Protein AF-K1DTW2-F1 (afdb_monomer_lite)

InterPro domains:
  IPR002514 Transposase IS3/IS911family [PF01527] (8-73)
  IPR009057 Homedomain-like superfamily [SSF46689] (20-85)
  IPR036388 Winged helix-like DNA-binding domain superfamily [G3DSA:1.10.10.10] (1-53)

pLDDT: mean 94.62, std 4.32, range [66.56, 98.69]

Radius of gyration: 26.35 Å; chains: 1; bounding box: 62×19×69 Å

Organism: NCBI:txid1210046

Sequence (91 aa):
MRLVRDRLAAEPGLPVSRACRLVGEQLGINGDTLRNWVQRDRIDTGDLAGATSADAARLAELEKENRELRRANTILRQASAYFAQAELDRR

Foldseek 3Di:
DVQLVVVCVVDPPPDSLNSLCVVCVVVVHHSVVSSVVVVLVCCQVVVDPDQHPVNVVVVVVVVVVVVVVVVVVVVVVVVVVVVVVVVVVVD

Secondary structure (DSSP, 8-state):
-HHHHHHHHHSTT--HHHHHHHHHHHHT--HHHHHHHHHHHHHHTTSS-S--HHHHHHHHHHHHHHHHHHHHHHHHHHHHHHHHHHHHTT-

Structure (mmCIF, N/CA/C/O backbone):
data_AF-K1DTW2-F1
#
_entry.id   AF-K1DTW2-F1
#
loop_
_atom_site.group_PDB
_atom_site.id
_atom_site.type_symbol
_atom_site.label_atom_id
_atom_site.label_alt_id
_atom_site.label_comp_id
_atom_site.label_asym_id
_atom_site.label_entity_id
_atom_site.label_seq_id
_atom_site.pdbx_PDB_ins_code
_atom_site.Cartn_x
_atom_site.Cartn_y
_atom_site.Cartn_z
_atom_site.occupancy
_atom_site.B_iso_or_equiv
_atom_site.auth_seq_id
_atom_site.auth_comp_id
_atom_site.auth_asym_id
_atom_site.auth_atom_id
_atom_site.pdbx_PDB_model_num
ATOM 1 N N . MET A 1 1 ? -17.370 3.344 7.574 1.00 86.62 1 MET A N 1
ATOM 2 C CA . MET A 1 1 ? -16.576 3.528 8.820 1.00 86.62 1 MET A CA 1
ATOM 3 C C . MET A 1 1 ? -17.240 4.473 9.813 1.00 86.62 1 MET A C 1
ATOM 5 O O . MET A 1 1 ? -17.153 4.225 11.009 1.00 86.62 1 MET A O 1
ATOM 9 N N . ARG A 1 2 ? -17.973 5.494 9.334 1.00 90.38 2 ARG A N 1
ATOM 10 C CA . ARG A 1 2 ? -18.753 6.436 10.156 1.00 90.38 2 ARG A CA 1
ATOM 11 C C . ARG A 1 2 ? -19.583 5.765 11.264 1.00 90.38 2 ARG A C 1
ATOM 13 O O . ARG A 1 2 ? -19.353 6.072 12.414 1.00 90.38 2 ARG A O 1
ATOM 20 N N . LEU A 1 3 ? -20.400 4.755 10.953 1.00 92.38 3 LEU A N 1
ATOM 21 C CA . LEU A 1 3 ? -21.248 4.075 11.953 1.00 92.38 3 LEU A CA 1
ATOM 22 C C . LEU A 1 3 ? -20.479 3.457 13.136 1.00 92.38 3 LEU A C 1
ATOM 24 O O . LEU A 1 3 ? -20.954 3.492 14.267 1.00 92.38 3 LEU A O 1
ATOM 28 N N . VAL A 1 4 ? -19.282 2.907 12.899 1.00 91.94 4 VAL A N 1
ATOM 29 C CA . VAL A 1 4 ? -18.440 2.380 13.987 1.00 91.94 4 VAL A CA 1
ATOM 30 C C . VAL A 1 4 ? -17.872 3.527 14.823 1.00 91.94 4 VAL A C 1
ATOM 32 O O . VAL A 1 4 ? -17.864 3.430 16.047 1.00 91.94 4 VAL A O 1
ATOM 35 N N . ARG A 1 5 ? -17.440 4.624 14.185 1.00 90.62 5 ARG A N 1
ATOM 36 C CA . ARG A 1 5 ? -16.970 5.833 14.883 1.00 90.62 5 ARG A CA 1
ATOM 37 C C . ARG A 1 5 ? -18.075 6.479 15.713 1.00 90.62 5 ARG A C 1
ATOM 39 O O . ARG A 1 5 ? -17.855 6.744 16.887 1.00 90.62 5 ARG A O 1
ATOM 46 N N . ASP A 1 6 ? -19.255 6.657 15.131 1.00 92.56 6 ASP A N 1
ATOM 47 C CA . ASP A 1 6 ? -20.425 7.237 15.795 1.00 92.56 6 ASP A CA 1
ATOM 48 C C . ASP A 1 6 ? -20.784 6.425 17.045 1.00 92.56 6 ASP A C 1
ATOM 50 O O . ASP A 1 6 ? -21.040 6.983 18.108 1.00 92.56 6 ASP A O 1
ATOM 54 N N . ARG A 1 7 ? -20.720 5.091 16.953 1.00 93.56 7 ARG A N 1
ATOM 55 C CA . ARG A 1 7 ? -20.978 4.208 18.093 1.00 93.56 7 ARG A CA 1
ATOM 56 C C . ARG A 1 7 ? -19.905 4.298 19.179 1.00 93.56 7 ARG A C 1
ATOM 58 O O . ARG A 1 7 ? -20.249 4.295 20.355 1.00 93.56 7 ARG A O 1
ATOM 65 N N . LEU A 1 8 ? -18.629 4.397 18.809 1.00 91.44 8 LEU A N 1
ATOM 66 C CA . LEU A 1 8 ? -17.539 4.618 19.771 1.00 91.44 8 LEU A CA 1
ATOM 67 C C . LEU A 1 8 ? -17.638 5.989 20.455 1.00 91.44 8 LEU A C 1
ATOM 69 O O . LEU A 1 8 ? -17.278 6.109 21.622 1.00 91.44 8 LEU A O 1
ATOM 73 N N . ALA A 1 9 ? -18.142 7.005 19.751 1.00 91.12 9 ALA A N 1
ATOM 74 C CA . ALA A 1 9 ? -18.396 8.327 20.317 1.00 91.12 9 ALA A CA 1
ATOM 75 C C . ALA A 1 9 ? -19.609 8.331 21.266 1.00 91.12 9 ALA A C 1
ATOM 77 O O . ALA A 1 9 ? -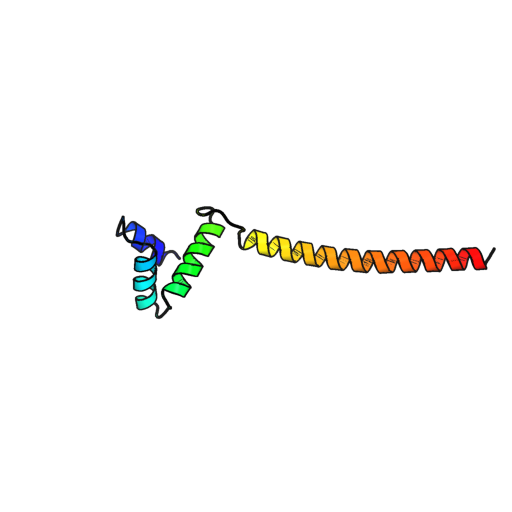19.575 9.000 22.295 1.00 91.12 9 ALA A O 1
ATOM 78 N N . ALA A 1 10 ? -20.660 7.570 20.941 1.00 93.56 10 ALA A N 1
ATOM 79 C CA . ALA A 1 10 ? -21.859 7.442 21.770 1.00 93.56 10 ALA A CA 1
ATOM 80 C C . ALA A 1 10 ? -21.633 6.613 23.049 1.00 93.56 10 ALA A C 1
ATOM 82 O O . ALA A 1 10 ? -22.266 6.879 24.068 1.00 93.56 10 ALA A O 1
ATOM 83 N N . GLU A 1 11 ? -20.733 5.625 23.011 1.00 92.50 11 GLU A N 1
ATOM 84 C CA . GLU A 1 11 ? -20.380 4.774 24.157 1.00 92.50 11 GLU A CA 1
ATOM 85 C C . GLU A 1 11 ? -18.860 4.810 24.425 1.00 92.50 11 GLU A C 1
ATOM 87 O O . GLU A 1 11 ? -18.131 3.890 24.027 1.00 92.50 11 GLU A O 1
ATOM 92 N N . PRO A 1 12 ? -18.354 5.852 25.116 1.00 88.50 12 PRO A N 1
ATOM 93 C CA . PRO A 1 12 ? -16.944 5.940 25.483 1.00 88.50 12 PRO A CA 1
ATOM 94 C C . PRO A 1 12 ? -16.494 4.727 26.310 1.00 88.50 12 PRO A C 1
ATOM 96 O O . PRO A 1 12 ? -17.158 4.321 27.261 1.00 88.50 12 PRO A O 1
ATOM 99 N N . GLY A 1 13 ? -15.352 4.136 25.948 1.00 89.50 13 GLY A N 1
ATOM 100 C CA . GLY A 1 13 ? -14.819 2.926 26.592 1.00 89.50 13 GLY A CA 1
ATOM 101 C C . GLY A 1 13 ? -15.310 1.605 25.987 1.00 89.50 13 GLY A C 1
ATOM 102 O O . GLY A 1 13 ? -14.803 0.544 26.353 1.00 89.50 13 GLY A O 1
ATOM 103 N N . LEU A 1 14 ? -16.236 1.640 25.019 1.00 92.56 14 LEU A N 1
ATOM 104 C CA . LEU A 1 14 ? -16.610 0.453 24.255 1.00 92.56 14 LEU A CA 1
ATOM 105 C C . LEU A 1 14 ? -15.407 -0.046 23.426 1.00 92.56 14 LEU A C 1
ATOM 107 O O . LEU A 1 14 ? -14.855 0.710 22.623 1.00 92.56 14 LEU A O 1
ATOM 111 N N . PRO A 1 15 ? -15.008 -1.328 23.537 1.00 93.69 15 PRO A N 1
ATOM 112 C CA . PRO A 1 15 ? -13.947 -1.870 22.698 1.00 93.69 15 PRO A CA 1
ATOM 113 C C . PRO A 1 15 ? -14.322 -1.815 21.213 1.00 93.69 15 PRO A C 1
ATOM 115 O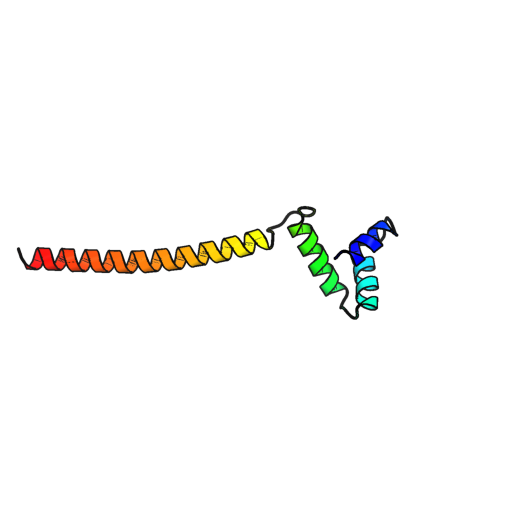 O . PRO A 1 15 ? -15.423 -2.218 20.827 1.00 93.69 15 PRO A O 1
ATOM 118 N N . VAL A 1 16 ? -13.376 -1.414 20.356 1.00 92.00 16 VAL A N 1
ATOM 119 C CA . VAL A 1 16 ? -13.563 -1.349 18.890 1.00 92.00 16 VAL A CA 1
ATOM 120 C C . VAL A 1 16 ? -14.062 -2.679 18.323 1.00 92.00 16 VAL A C 1
ATOM 122 O O . VAL A 1 16 ? -14.931 -2.697 17.455 1.00 92.00 16 VAL A O 1
ATOM 125 N N . SER A 1 17 ? -13.578 -3.806 18.850 1.00 93.75 17 SER A N 1
ATOM 126 C CA . SER A 1 17 ? -14.027 -5.146 18.457 1.00 93.75 17 SER A CA 1
ATOM 127 C C . SER A 1 17 ? -15.521 -5.371 18.703 1.00 93.75 17 SER A C 1
ATOM 129 O O . SER A 1 17 ? -16.197 -5.948 17.852 1.00 93.75 17 SER A O 1
ATOM 131 N N . ARG A 1 18 ? -16.052 -4.876 19.827 1.00 95.56 18 ARG A N 1
ATOM 132 C CA . ARG A 1 18 ? -17.472 -4.971 20.176 1.00 95.56 18 ARG A CA 1
ATOM 133 C C . ARG A 1 18 ? -18.316 -4.005 19.352 1.00 95.56 18 ARG A C 1
ATOM 135 O O . ARG A 1 18 ? -19.380 -4.403 18.889 1.00 95.56 18 ARG A O 1
ATOM 142 N N . ALA A 1 19 ? -17.831 -2.786 19.114 1.00 95.38 19 ALA A N 1
ATOM 143 C CA . ALA A 1 19 ? -18.481 -1.846 18.202 1.00 95.38 19 ALA A CA 1
ATOM 144 C C . ALA A 1 19 ? -18.606 -2.438 16.785 1.00 95.38 19 ALA A C 1
ATOM 146 O O . ALA A 1 19 ? -19.691 -2.426 16.211 1.00 95.38 19 ALA A O 1
ATOM 147 N N . CYS A 1 20 ? -17.531 -3.042 16.263 1.00 96.50 20 CYS A N 1
ATOM 148 C CA . CYS A 1 20 ? -17.532 -3.700 14.954 1.00 96.50 20 CYS A CA 1
ATOM 149 C C . CYS A 1 20 ? -18.479 -4.902 14.902 1.00 96.50 20 CYS A C 1
ATOM 151 O O . CYS A 1 20 ? -19.155 -5.088 13.900 1.00 96.50 20 CYS A O 1
ATOM 153 N N . ARG A 1 21 ? -18.566 -5.708 15.969 1.00 96.38 21 ARG A N 1
ATOM 154 C CA . ARG A 1 21 ? -19.508 -6.835 16.016 1.00 96.38 21 ARG A CA 1
ATOM 155 C C . ARG A 1 21 ? -20.958 -6.361 15.937 1.00 96.38 21 ARG A C 1
ATOM 157 O O . ARG A 1 21 ? -21.701 -6.848 15.101 1.00 96.38 21 ARG A O 1
ATOM 164 N N . LEU A 1 22 ? -21.328 -5.381 16.758 1.00 95.19 22 LEU A N 1
ATOM 165 C CA . LEU A 1 22 ? -22.701 -4.871 16.820 1.00 95.19 22 LEU A CA 1
ATOM 166 C C . LEU A 1 22 ? -23.116 -4.166 15.523 1.00 95.19 22 LEU A C 1
ATOM 168 O O . LEU A 1 22 ? -24.212 -4.389 15.021 1.00 95.19 22 LEU A O 1
ATOM 172 N N . VAL A 1 23 ? -22.232 -3.344 14.949 1.00 95.56 23 VAL A N 1
ATOM 173 C CA . VAL A 1 23 ? -22.492 -2.709 13.646 1.00 95.56 23 VAL A CA 1
ATOM 174 C C . VAL A 1 23 ? -22.500 -3.754 12.527 1.00 95.56 23 VAL A C 1
ATOM 176 O O . VAL A 1 23 ? -23.315 -3.668 11.616 1.00 95.56 23 VAL A O 1
ATOM 179 N N . GLY A 1 24 ? -21.633 -4.765 12.602 1.00 96.12 24 GLY A N 1
ATOM 180 C CA . GLY A 1 24 ? -21.627 -5.895 11.677 1.00 96.12 24 GLY A CA 1
ATOM 181 C C . GLY A 1 24 ? -22.952 -6.658 11.687 1.00 96.12 24 GLY A C 1
ATOM 182 O O . GLY A 1 24 ? -23.537 -6.859 10.629 1.00 96.12 24 GLY A O 1
ATOM 183 N N . GLU A 1 25 ? -23.479 -6.989 12.869 1.00 96.31 25 GLU A N 1
ATOM 184 C CA . GLU A 1 25 ? -24.791 -7.633 13.046 1.00 96.31 25 GLU A CA 1
ATOM 185 C C . GLU A 1 25 ? -25.926 -6.800 12.423 1.00 96.31 25 GLU A C 1
ATOM 187 O O . GLU A 1 25 ? -26.769 -7.349 11.718 1.00 96.31 25 GLU A O 1
ATOM 192 N N . GLN A 1 26 ? -25.912 -5.474 12.602 1.00 94.88 26 GLN A N 1
ATOM 193 C CA . GLN A 1 26 ? -26.908 -4.569 12.005 1.00 94.88 26 GLN A CA 1
ATOM 194 C C . GLN A 1 26 ? -26.838 -4.508 10.473 1.00 94.88 26 GLN A C 1
ATOM 196 O O . GLN A 1 26 ? -27.858 -4.305 9.820 1.00 94.88 26 GLN A O 1
ATOM 201 N N . LEU A 1 27 ? -25.641 -4.651 9.901 1.00 94.50 27 LEU A N 1
ATOM 202 C CA . LEU A 1 27 ? -25.403 -4.538 8.460 1.00 94.50 27 LEU A CA 1
ATOM 203 C C . LEU A 1 27 ? -25.335 -5.897 7.746 1.00 94.50 27 LEU A C 1
ATOM 205 O O . LEU A 1 27 ? -25.160 -5.930 6.531 1.00 94.50 27 LEU A O 1
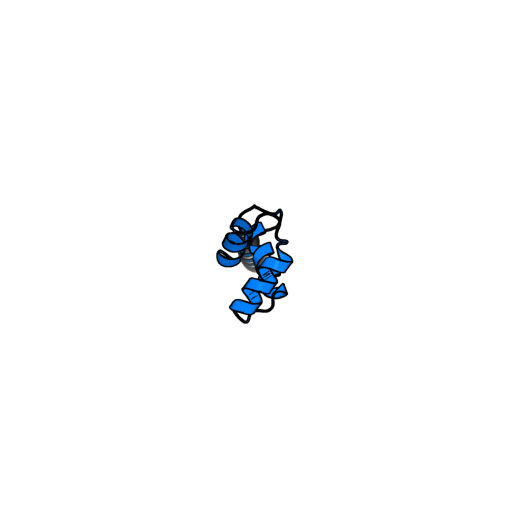ATOM 209 N N . GLY A 1 28 ? -25.425 -7.012 8.478 1.00 95.88 28 GLY A N 1
ATOM 210 C CA . GLY A 1 28 ? -25.196 -8.354 7.934 1.00 95.88 28 GLY A CA 1
ATOM 211 C C . GLY A 1 28 ? -23.744 -8.608 7.504 1.00 95.88 28 GLY A C 1
ATOM 212 O O . GLY A 1 28 ? -23.491 -9.448 6.644 1.00 95.88 28 GLY A O 1
ATOM 213 N N . ILE A 1 29 ? -22.781 -7.878 8.071 1.00 95.88 29 ILE A N 1
ATOM 214 C CA . ILE A 1 29 ? -21.351 -7.979 7.756 1.00 95.88 29 ILE A CA 1
ATOM 215 C C . ILE A 1 29 ? -20.639 -8.691 8.905 1.00 95.88 29 ILE A C 1
ATOM 217 O O . ILE A 1 29 ? -20.871 -8.402 10.078 1.00 95.88 29 ILE A O 1
ATOM 221 N N . ASN A 1 30 ? -19.711 -9.592 8.582 1.00 96.00 30 ASN A N 1
ATOM 222 C CA . ASN A 1 30 ? -18.866 -10.212 9.596 1.00 96.00 30 ASN A CA 1
ATOM 223 C C . ASN A 1 30 ? -18.072 -9.136 10.375 1.00 96.00 30 ASN A C 1
ATOM 225 O O . ASN A 1 30 ? -17.390 -8.288 9.792 1.00 96.00 30 ASN A O 1
ATOM 229 N N . GLY A 1 31 ? -18.146 -9.179 11.709 1.00 94.88 31 GLY A N 1
ATOM 230 C CA . GLY A 1 31 ? -17.510 -8.186 12.578 1.00 94.88 31 GLY A CA 1
ATOM 231 C C . GLY A 1 31 ? -15.983 -8.111 12.446 1.00 94.88 31 GLY A C 1
ATOM 232 O O . GLY A 1 31 ? -15.412 -7.039 12.651 1.00 94.88 31 GLY A O 1
ATOM 233 N N . ASP A 1 32 ? -15.316 -9.205 12.070 1.00 95.25 32 ASP A N 1
ATOM 234 C CA . ASP A 1 32 ? -13.873 -9.235 11.815 1.00 95.25 32 ASP A CA 1
ATOM 235 C C . ASP A 1 32 ? -13.520 -8.533 10.501 1.00 95.25 32 ASP A C 1
ATOM 237 O O . ASP A 1 32 ? -12.572 -7.748 10.459 1.00 95.25 32 ASP A O 1
ATOM 241 N N . THR A 1 33 ? -14.327 -8.726 9.453 1.00 95.88 33 THR A N 1
ATOM 242 C CA . THR A 1 33 ? -14.194 -7.980 8.192 1.00 95.88 33 THR A CA 1
ATOM 243 C C . THR A 1 33 ? -14.319 -6.481 8.438 1.00 95.88 33 THR A C 1
ATOM 245 O O . THR A 1 33 ? -13.466 -5.706 8.003 1.00 95.88 33 THR A O 1
ATOM 248 N N . LEU A 1 34 ? -15.336 -6.070 9.202 1.00 95.94 34 LEU A N 1
ATOM 249 C CA . LEU A 1 34 ? -15.533 -4.663 9.536 1.00 95.94 34 LEU A CA 1
ATOM 250 C C . LEU A 1 34 ? -14.368 -4.111 10.367 1.00 95.94 34 LEU A C 1
ATOM 252 O O . LEU A 1 34 ? -13.927 -2.987 10.132 1.00 95.94 34 LEU A O 1
ATOM 256 N N . ARG A 1 35 ? -13.816 -4.903 11.293 1.00 95.12 35 ARG A N 1
ATOM 257 C CA . ARG A 1 35 ? -12.640 -4.510 12.080 1.00 95.12 35 ARG A CA 1
ATOM 258 C C . ARG A 1 35 ? -11.407 -4.286 11.210 1.00 95.12 35 ARG A C 1
ATOM 260 O O . ARG A 1 35 ? -10.720 -3.287 11.407 1.00 95.12 35 ARG A O 1
ATOM 267 N N . ASN A 1 36 ? -11.155 -5.165 10.241 1.00 96.25 36 ASN A N 1
ATOM 268 C CA . ASN A 1 36 ? -10.038 -5.015 9.307 1.00 96.25 36 ASN A CA 1
ATOM 269 C C . ASN A 1 36 ? -10.167 -3.724 8.497 1.00 96.25 36 ASN A C 1
ATOM 271 O O . ASN A 1 36 ? -9.194 -2.988 8.339 1.00 96.25 36 ASN A O 1
ATOM 275 N N . TRP A 1 37 ? -11.380 -3.405 8.041 1.00 95.81 37 TRP A N 1
ATOM 276 C CA . TRP A 1 37 ? -11.633 -2.129 7.384 1.00 95.81 37 TRP A CA 1
ATOM 277 C C . TRP A 1 37 ? -11.385 -0.956 8.332 1.00 95.81 37 TRP A C 1
ATOM 279 O O . TRP A 1 37 ? -10.777 0.020 7.912 1.00 95.81 37 TRP A O 1
ATOM 289 N N . VAL A 1 38 ? -11.813 -1.033 9.603 1.00 95.12 38 VAL A N 1
ATOM 290 C CA . VAL A 1 38 ? -11.629 0.066 10.580 1.00 95.12 38 VAL A CA 1
ATOM 291 C C . VAL A 1 38 ? -10.155 0.306 10.827 1.00 95.12 38 VAL A C 1
ATOM 293 O O . VAL A 1 38 ? -9.721 1.450 10.889 1.00 95.12 38 VAL A O 1
ATOM 296 N N . GLN A 1 39 ? -9.371 -0.760 10.930 1.00 95.00 39 GLN A N 1
ATOM 297 C CA . GLN A 1 39 ? -7.931 -0.641 11.068 1.00 95.00 39 GLN A CA 1
ATOM 298 C C . GLN A 1 39 ? -7.291 -0.005 9.829 1.00 95.00 39 GLN A C 1
ATOM 300 O O . GLN A 1 39 ? -6.457 0.881 9.988 1.00 95.00 39 GLN A O 1
ATOM 305 N N . ARG A 1 40 ? -7.697 -0.406 8.616 1.00 95.81 40 ARG A N 1
ATOM 306 C CA . ARG A 1 40 ? -7.193 0.199 7.374 1.00 95.81 40 ARG A CA 1
ATOM 307 C C . ARG A 1 40 ? -7.544 1.682 7.277 1.00 95.81 40 ARG A C 1
ATOM 309 O O . ARG A 1 40 ? -6.664 2.482 7.011 1.00 95.81 40 ARG A O 1
ATOM 316 N N . ASP A 1 41 ? -8.793 2.038 7.552 1.00 95.25 41 ASP A N 1
ATOM 317 C CA . ASP A 1 41 ? -9.268 3.425 7.546 1.00 95.25 41 ASP A CA 1
ATOM 318 C C . ASP A 1 41 ? -8.490 4.287 8.546 1.00 95.25 41 ASP A C 1
ATOM 320 O O . ASP A 1 41 ? -8.073 5.379 8.193 1.00 95.25 41 ASP A O 1
ATOM 324 N N . ARG A 1 42 ? -8.188 3.763 9.743 1.00 93.94 42 ARG A N 1
ATOM 325 C CA . ARG A 1 42 ? -7.327 4.448 10.722 1.00 93.94 42 ARG A CA 1
ATOM 326 C C . ARG A 1 42 ? -5.888 4.637 10.245 1.00 93.94 42 ARG A C 1
ATOM 328 O O . ARG A 1 42 ? -5.254 5.608 10.633 1.00 93.94 42 ARG A O 1
ATOM 335 N N . ILE A 1 43 ? -5.351 3.710 9.454 1.00 96.56 43 ILE A N 1
ATOM 336 C CA . ILE A 1 43 ? -4.034 3.886 8.828 1.00 96.56 43 ILE A CA 1
ATOM 337 C C . ILE A 1 43 ? -4.120 4.982 7.764 1.00 96.56 43 ILE A C 1
ATOM 339 O O . ILE A 1 43 ? -3.301 5.894 7.751 1.00 96.56 43 ILE A O 1
ATOM 343 N N . ASP A 1 44 ? -5.145 4.929 6.917 1.00 96.06 44 ASP A N 1
ATOM 344 C CA . ASP A 1 44 ? -5.331 5.869 5.811 1.00 96.06 44 ASP A CA 1
ATOM 345 C C . ASP A 1 44 ? -5.624 7.304 6.293 1.00 96.06 44 ASP A C 1
ATOM 347 O O . ASP A 1 44 ? -5.258 8.260 5.613 1.00 96.06 44 ASP A O 1
ATOM 351 N N . THR A 1 45 ? -6.232 7.474 7.474 1.00 94.25 45 THR A N 1
ATOM 352 C CA . THR A 1 45 ? -6.446 8.783 8.122 1.00 94.25 45 THR A CA 1
ATOM 353 C C . THR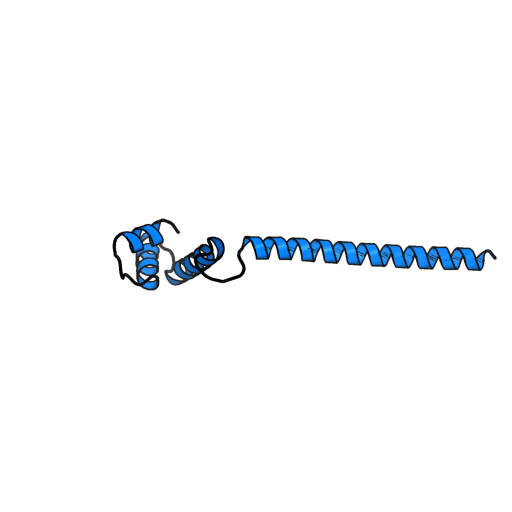 A 1 45 ? -5.253 9.261 8.951 1.00 94.25 45 THR A C 1
ATOM 355 O O . THR A 1 45 ? -5.250 10.408 9.392 1.00 94.25 45 THR A O 1
ATOM 358 N N . GLY A 1 46 ? -4.243 8.413 9.171 1.00 93.81 46 GLY A N 1
ATOM 359 C CA . GLY A 1 46 ? -3.082 8.718 10.012 1.00 93.81 46 GLY A CA 1
ATOM 360 C C . GLY A 1 46 ? -3.305 8.526 11.520 1.00 93.81 46 GLY A C 1
ATOM 361 O O . GLY A 1 46 ? -2.403 8.805 12.307 1.00 93.81 46 GLY A O 1
ATOM 362 N N . ASP A 1 47 ? -4.461 8.002 11.938 1.00 93.12 47 ASP A N 1
ATOM 363 C CA . ASP A 1 47 ? -4.766 7.673 13.342 1.00 93.12 47 ASP A CA 1
ATOM 364 C C . ASP A 1 47 ? -3.993 6.442 13.857 1.00 93.12 47 ASP A C 1
ATOM 366 O O . ASP A 1 47 ? -3.983 6.144 15.059 1.00 93.12 47 ASP A O 1
ATOM 370 N N . LEU A 1 48 ? -3.414 5.657 12.948 1.00 93.88 48 LEU A N 1
ATOM 371 C CA . LEU A 1 48 ? -2.570 4.506 13.235 1.00 93.88 48 LEU A CA 1
ATOM 372 C C . LEU A 1 48 ? -1.379 4.503 12.274 1.00 93.88 48 LEU A C 1
ATOM 374 O O . LEU A 1 48 ? -1.532 4.769 11.087 1.00 93.88 48 LEU A O 1
ATOM 378 N N . ALA A 1 49 ? -0.194 4.150 12.768 1.00 95.00 49 ALA A N 1
ATOM 379 C CA . ALA A 1 49 ? 0.977 4.003 11.913 1.00 95.00 49 ALA A CA 1
ATOM 380 C C . ALA A 1 49 ? 0.799 2.848 10.910 1.00 95.00 49 ALA A C 1
ATOM 382 O O . ALA A 1 49 ? 0.337 1.761 11.268 1.00 95.00 49 ALA A O 1
ATOM 383 N N . GLY A 1 50 ? 1.214 3.070 9.664 1.00 94.50 50 GLY A N 1
ATOM 384 C CA . GLY A 1 50 ? 1.197 2.071 8.600 1.00 94.50 50 GLY A CA 1
ATOM 385 C C . GLY A 1 50 ? 1.311 2.712 7.219 1.00 94.50 50 GLY A C 1
ATOM 386 O O . GLY A 1 50 ? 1.153 3.921 7.082 1.00 94.50 50 GLY A O 1
ATOM 387 N N . ALA A 1 51 ? 1.585 1.898 6.197 1.00 94.94 51 ALA A N 1
ATOM 388 C CA . ALA A 1 51 ? 1.523 2.352 4.810 1.00 94.94 51 ALA A CA 1
ATOM 389 C C . ALA A 1 51 ? 0.059 2.537 4.398 1.00 94.94 51 ALA A C 1
ATOM 391 O O . ALA A 1 51 ? -0.748 1.601 4.516 1.00 94.94 51 ALA A O 1
ATOM 392 N N . THR A 1 52 ? -0.267 3.732 3.915 1.00 97.19 52 THR A N 1
ATOM 393 C CA . THR A 1 52 ? -1.625 4.044 3.478 1.00 97.19 52 THR A CA 1
ATOM 394 C C . THR A 1 52 ? -1.950 3.322 2.173 1.00 97.19 52 THR A C 1
ATOM 396 O O . THR A 1 52 ? -1.071 2.918 1.404 1.00 97.19 52 THR A O 1
ATOM 399 N N . SER A 1 53 ? -3.237 3.174 1.886 1.00 94.94 53 SER A N 1
ATOM 400 C CA . SER A 1 53 ? -3.717 2.676 0.596 1.00 94.94 53 SER A CA 1
ATOM 401 C C . SER A 1 53 ? -3.208 3.539 -0.570 1.00 94.94 53 SER A C 1
ATOM 403 O O . SER A 1 53 ? -2.920 3.012 -1.645 1.00 94.94 53 SER A O 1
ATOM 405 N N . ALA A 1 54 ? -3.044 4.849 -0.353 1.00 95.69 54 ALA A N 1
ATOM 406 C CA . ALA A 1 54 ? -2.494 5.772 -1.344 1.00 95.69 54 ALA A CA 1
ATOM 407 C C . ALA A 1 54 ? -0.996 5.529 -1.594 1.00 95.69 54 ALA A C 1
ATOM 409 O O . ALA A 1 54 ? -0.569 5.506 -2.749 1.00 95.69 54 ALA A O 1
ATOM 410 N N . ASP A 1 55 ? -0.216 5.277 -0.538 1.00 96.31 55 ASP A N 1
ATOM 411 C CA . ASP A 1 55 ? 1.205 4.928 -0.661 1.00 96.31 55 ASP A CA 1
ATOM 412 C C . ASP A 1 55 ? 1.383 3.625 -1.441 1.00 96.31 55 ASP A C 1
ATOM 414 O O . ASP A 1 55 ? 2.210 3.550 -2.349 1.00 96.31 55 ASP A O 1
ATOM 418 N N . ALA A 1 56 ? 0.566 2.613 -1.132 1.00 95.62 56 ALA A N 1
ATOM 419 C CA . ALA A 1 56 ? 0.588 1.335 -1.835 1.00 95.62 56 ALA A CA 1
ATOM 420 C C . ALA A 1 56 ? 0.252 1.494 -3.329 1.00 95.62 56 ALA A C 1
ATOM 422 O O . ALA A 1 56 ? 0.925 0.909 -4.179 1.00 95.62 56 ALA A O 1
ATOM 423 N N . ALA A 1 57 ? -0.748 2.318 -3.662 1.00 97.19 57 ALA A N 1
ATOM 424 C CA . ALA A 1 57 ? -1.107 2.605 -5.050 1.00 97.19 57 ALA A CA 1
ATOM 425 C C . ALA A 1 57 ? 0.020 3.339 -5.793 1.00 97.19 57 ALA A C 1
ATOM 427 O O . ALA A 1 57 ? 0.370 2.971 -6.915 1.00 97.19 57 ALA A O 1
ATOM 428 N N . ARG A 1 58 ? 0.634 4.342 -5.154 1.00 97.56 58 ARG A N 1
ATOM 429 C CA . ARG A 1 58 ? 1.763 5.079 -5.730 1.00 97.56 58 ARG A CA 1
ATOM 430 C C . ARG A 1 58 ? 2.973 4.177 -5.952 1.00 97.56 58 ARG A C 1
ATOM 432 O O . ARG A 1 58 ? 3.620 4.281 -6.990 1.00 97.56 58 ARG A O 1
ATOM 439 N N . LEU A 1 59 ? 3.270 3.293 -5.002 1.00 97.94 59 LEU A N 1
ATOM 440 C CA . LEU A 1 59 ? 4.359 2.330 -5.128 1.00 97.94 59 LEU A CA 1
ATOM 441 C C . LEU A 1 59 ? 4.135 1.399 -6.324 1.00 97.94 59 LEU A C 1
ATOM 443 O O . LEU A 1 59 ? 5.045 1.222 -7.127 1.00 97.94 59 LEU A O 1
ATOM 447 N N . ALA A 1 60 ? 2.921 0.870 -6.488 1.00 97.88 60 ALA A N 1
ATOM 448 C CA . ALA A 1 60 ? 2.588 -0.005 -7.608 1.00 97.88 60 ALA A CA 1
ATOM 449 C C . ALA A 1 60 ? 2.758 0.686 -8.975 1.00 97.88 60 ALA A C 1
ATOM 451 O O . ALA A 1 60 ? 3.265 0.068 -9.916 1.00 97.88 60 ALA A O 1
ATOM 452 N N . GLU A 1 61 ? 2.381 1.966 -9.085 1.00 98.25 61 GLU A N 1
ATOM 453 C CA . GLU A 1 61 ? 2.579 2.738 -10.318 1.00 98.25 61 GLU A CA 1
ATOM 454 C C . GLU A 1 61 ? 4.067 2.979 -10.593 1.00 98.25 61 GLU A C 1
ATOM 456 O O . GLU A 1 61 ? 4.541 2.730 -11.699 1.00 98.25 61 GLU A O 1
ATOM 461 N N . LEU A 1 62 ? 4.837 3.361 -9.570 1.00 98.56 62 LEU A N 1
ATOM 462 C CA . LEU A 1 62 ? 6.284 3.545 -9.705 1.00 98.56 62 LEU A CA 1
ATOM 463 C C . LEU A 1 62 ? 6.996 2.247 -10.095 1.00 98.56 62 LEU A C 1
ATOM 465 O O . LEU A 1 62 ? 7.904 2.256 -10.924 1.00 98.56 62 LEU A O 1
ATOM 469 N N . GLU A 1 63 ? 6.591 1.110 -9.533 1.00 98.50 63 GLU A N 1
ATOM 470 C CA . GLU A 1 63 ? 7.134 -0.193 -9.913 1.00 98.50 63 GLU A CA 1
ATOM 471 C C . GLU A 1 63 ? 6.808 -0.544 -11.367 1.00 98.50 63 GLU A C 1
ATOM 473 O O . GLU A 1 63 ? 7.641 -1.130 -12.064 1.00 98.50 63 GLU A O 1
ATOM 478 N N . LYS A 1 64 ? 5.610 -0.192 -11.841 1.00 98.56 64 LYS A N 1
ATOM 479 C CA . LYS A 1 64 ? 5.214 -0.375 -13.239 1.00 98.56 64 LYS A CA 1
ATOM 480 C C . LYS A 1 64 ? 6.057 0.490 -14.169 1.00 98.56 64 LYS A C 1
ATOM 482 O O . LYS A 1 64 ? 6.663 -0.056 -15.092 1.00 98.56 64 LYS A O 1
ATOM 487 N N . GLU A 1 65 ? 6.172 1.780 -13.882 1.00 98.31 65 GLU A N 1
ATOM 488 C CA . GLU A 1 65 ? 7.010 2.703 -14.647 1.00 98.31 65 GLU A CA 1
ATOM 489 C C . GLU A 1 65 ? 8.470 2.225 -14.669 1.00 98.31 65 GLU A C 1
ATOM 491 O O . GLU A 1 65 ? 9.098 2.153 -15.724 1.00 98.31 65 GLU A O 1
ATOM 496 N N . ASN A 1 66 ? 9.006 1.781 -13.528 1.00 98.69 66 ASN A N 1
ATOM 497 C CA . ASN A 1 66 ? 10.373 1.273 -13.457 1.00 98.69 66 ASN A CA 1
ATOM 498 C C . ASN A 1 66 ? 10.583 0.038 -14.346 1.00 98.69 66 ASN A C 1
ATOM 500 O O . ASN A 1 66 ? 11.620 -0.079 -15.004 1.00 98.69 66 ASN A O 1
ATOM 504 N N . ARG A 1 67 ? 9.607 -0.880 -14.405 1.00 98.62 67 ARG A N 1
ATOM 505 C CA . ARG A 1 67 ? 9.664 -2.042 -15.309 1.00 98.62 67 ARG A CA 1
ATOM 506 C C . ARG A 1 67 ? 9.669 -1.617 -16.775 1.00 98.62 67 ARG A C 1
ATOM 508 O O . ARG A 1 67 ? 10.450 -2.159 -17.558 1.00 98.62 67 ARG A O 1
ATOM 515 N N . GLU A 1 68 ? 8.834 -0.653 -17.142 1.00 98.44 68 GLU A N 1
ATOM 516 C CA . GLU A 1 68 ? 8.755 -0.133 -18.510 1.00 98.44 68 GLU A CA 1
ATOM 517 C C . GLU A 1 68 ? 10.052 0.576 -18.917 1.00 98.44 68 GLU A C 1
ATOM 519 O O . GLU A 1 68 ? 10.620 0.268 -19.968 1.00 98.44 68 GLU A O 1
ATOM 524 N N . LEU A 1 69 ? 10.592 1.429 -18.044 1.00 98.6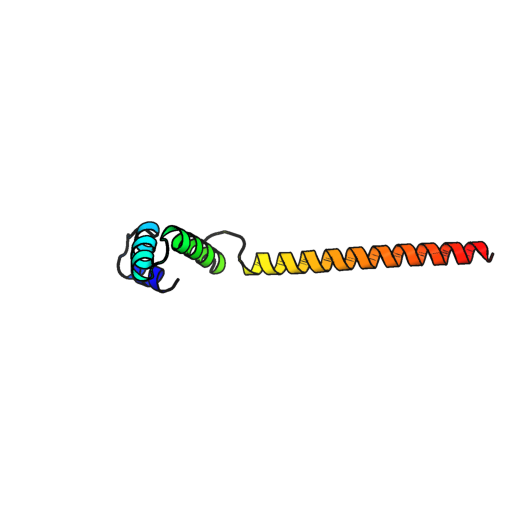9 69 LEU A N 1
ATOM 525 C CA . LEU A 1 69 ? 11.870 2.110 -18.252 1.00 98.69 69 LEU A CA 1
ATOM 526 C C . LEU A 1 69 ? 13.027 1.123 -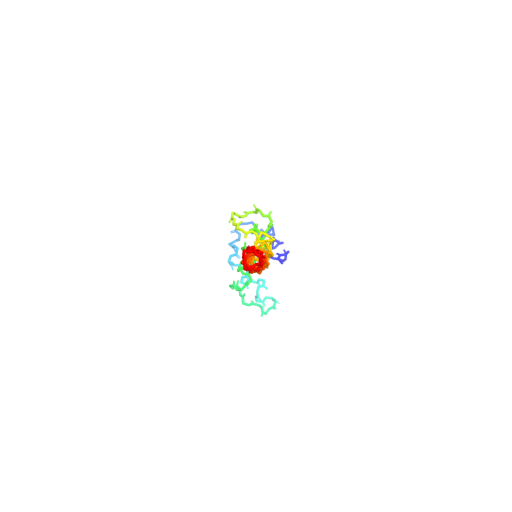18.406 1.00 98.69 69 LEU A C 1
ATOM 528 O O . LEU A 1 69 ? 13.847 1.273 -19.311 1.00 98.69 69 LEU A O 1
ATOM 532 N N . ARG A 1 70 ? 13.086 0.079 -17.569 1.00 98.56 70 ARG A N 1
ATOM 533 C CA . ARG A 1 70 ? 14.101 -0.979 -17.699 1.00 98.56 70 ARG A CA 1
ATOM 534 C C . ARG A 1 70 ? 14.003 -1.679 -19.050 1.00 98.56 70 ARG A C 1
ATOM 536 O O . ARG A 1 70 ? 15.026 -1.855 -19.707 1.00 98.56 70 ARG A O 1
ATOM 543 N N . ARG A 1 71 ? 12.790 -2.022 -19.495 1.00 98.50 71 ARG A N 1
ATOM 544 C CA . ARG A 1 71 ? 12.564 -2.646 -20.806 1.00 98.50 71 ARG A CA 1
ATOM 545 C C . ARG A 1 71 ? 13.017 -1.738 -21.950 1.00 98.50 71 ARG A C 1
ATOM 547 O O . ARG A 1 71 ? 13.731 -2.200 -22.839 1.00 98.50 71 ARG A O 1
ATOM 554 N N . ALA A 1 72 ? 12.638 -0.461 -21.921 1.00 98.25 72 ALA A N 1
ATOM 555 C CA . ALA A 1 72 ? 13.049 0.514 -22.929 1.00 98.25 72 ALA A CA 1
ATOM 556 C C . ALA A 1 72 ? 14.576 0.673 -22.957 1.00 98.25 72 ALA A C 1
ATOM 558 O O . ALA A 1 72 ? 15.190 0.641 -24.022 1.00 98.25 72 ALA A O 1
ATOM 559 N N . ASN A 1 73 ? 15.207 0.760 -21.784 1.00 98.44 73 ASN A N 1
ATOM 560 C CA . ASN A 1 73 ? 16.655 0.878 -21.668 1.00 98.44 73 ASN A CA 1
ATOM 561 C C . ASN A 1 73 ? 17.381 -0.342 -22.255 1.00 98.44 73 ASN A C 1
ATOM 563 O O . ASN A 1 73 ? 18.374 -0.176 -22.960 1.00 98.44 73 ASN A O 1
ATOM 567 N N . THR A 1 74 ? 16.870 -1.558 -22.037 1.00 98.44 74 THR A N 1
ATOM 568 C CA . THR A 1 74 ? 17.415 -2.772 -22.663 1.00 98.44 74 THR A CA 1
ATOM 569 C C . THR A 1 74 ? 17.370 -2.696 -24.188 1.00 98.44 74 THR A C 1
ATOM 571 O O . THR A 1 74 ? 18.388 -2.952 -24.827 1.00 98.44 74 THR A O 1
ATOM 574 N N . ILE A 1 75 ? 16.233 -2.298 -24.767 1.00 98.06 75 ILE A N 1
ATOM 575 C CA . ILE A 1 75 ? 16.077 -2.164 -26.224 1.00 98.06 75 ILE A CA 1
ATOM 576 C C . ILE A 1 75 ? 17.064 -1.133 -26.775 1.00 98.06 75 ILE A C 1
ATOM 578 O O . ILE A 1 75 ? 17.766 -1.405 -27.746 1.00 98.06 75 ILE A O 1
ATOM 582 N N . LEU A 1 76 ? 17.166 0.031 -26.130 1.00 97.88 76 LEU A N 1
ATOM 583 C CA . LEU A 1 76 ? 18.083 1.087 -26.556 1.00 97.88 76 LEU A CA 1
ATOM 584 C C . LEU A 1 76 ? 19.541 0.627 -26.504 1.00 97.88 76 LEU A C 1
ATOM 586 O O . LEU A 1 76 ? 20.289 0.873 -27.442 1.00 97.88 76 LEU A O 1
ATOM 590 N N . ARG A 1 77 ? 19.950 -0.091 -25.453 1.00 97.94 77 ARG A N 1
ATOM 591 C CA . ARG A 1 77 ? 21.315 -0.635 -25.355 1.00 97.94 77 ARG A CA 1
ATOM 592 C C . ARG A 1 77 ? 21.606 -1.655 -26.449 1.00 97.94 77 ARG A C 1
ATOM 594 O O . ARG A 1 77 ? 22.693 -1.623 -27.017 1.00 97.94 77 ARG A O 1
ATOM 601 N N . GLN A 1 78 ? 20.649 -2.531 -26.754 1.00 97.88 78 GLN A N 1
ATOM 602 C CA . GLN A 1 78 ? 20.777 -3.498 -27.846 1.00 97.88 78 GLN A CA 1
ATOM 603 C C . GLN A 1 78 ? 20.889 -2.799 -29.205 1.00 97.88 78 GLN A C 1
ATOM 605 O O . GLN A 1 78 ? 21.776 -3.135 -29.986 1.00 97.88 78 GLN A O 1
ATOM 610 N N . ALA A 1 79 ? 20.052 -1.791 -29.461 1.00 97.25 79 ALA A N 1
ATOM 611 C CA . ALA A 1 79 ? 20.111 -0.995 -30.683 1.00 97.25 79 ALA A CA 1
ATOM 612 C C . ALA A 1 79 ? 21.457 -0.265 -30.817 1.00 97.25 79 ALA A C 1
ATOM 614 O O . ALA A 1 79 ? 22.106 -0.362 -31.855 1.00 97.25 79 ALA A O 1
ATOM 615 N N . SER A 1 80 ? 21.924 0.401 -29.757 1.00 97.00 80 SER A N 1
ATOM 616 C CA . SER A 1 80 ? 23.225 1.078 -29.753 1.00 97.00 80 SER A CA 1
ATOM 617 C C . SER A 1 80 ? 24.383 0.118 -30.023 1.00 97.00 80 SER A C 1
ATOM 619 O O . SER A 1 80 ? 25.278 0.453 -30.794 1.00 97.00 80 SER A O 1
ATOM 621 N N . ALA A 1 81 ? 24.365 -1.082 -29.432 1.00 96.69 81 ALA A N 1
ATOM 622 C CA . ALA A 1 81 ? 25.380 -2.102 -29.693 1.00 96.69 81 ALA A CA 1
ATOM 623 C C . ALA A 1 81 ? 25.353 -2.576 -31.156 1.00 96.69 81 ALA A C 1
ATOM 625 O O . ALA A 1 81 ? 26.403 -2.672 -31.787 1.00 96.69 81 ALA A O 1
ATOM 626 N N . TYR A 1 82 ? 24.160 -2.808 -31.713 1.00 95.69 82 TYR A N 1
ATOM 627 C CA . TYR A 1 82 ? 23.989 -3.190 -33.115 1.00 95.69 82 TYR A CA 1
ATOM 628 C C . TYR A 1 82 ? 24.545 -2.128 -34.075 1.00 95.69 82 TYR A C 1
ATOM 630 O O . TYR A 1 82 ? 25.320 -2.449 -34.975 1.00 95.69 82 TYR A O 1
ATOM 638 N N . PHE A 1 83 ? 24.204 -0.853 -33.864 1.00 94.62 83 PHE A N 1
ATOM 639 C CA . PHE A 1 83 ? 24.702 0.236 -34.709 1.00 94.62 83 PHE A CA 1
ATOM 640 C C . PHE A 1 83 ? 26.210 0.452 -34.571 1.00 94.62 83 PHE A C 1
ATOM 642 O O . PHE A 1 83 ? 26.871 0.722 -35.571 1.00 94.62 83 PHE A O 1
ATOM 649 N N . ALA A 1 84 ? 26.766 0.301 -33.366 1.00 95.31 84 ALA A N 1
ATOM 650 C CA . ALA A 1 84 ? 28.208 0.375 -33.158 1.00 95.31 84 ALA A CA 1
ATOM 651 C C . ALA A 1 84 ? 28.951 -0.733 -33.922 1.00 95.31 84 ALA A C 1
ATOM 653 O O . ALA A 1 84 ? 29.950 -0.446 -34.575 1.00 95.31 84 ALA A O 1
ATOM 654 N N . GLN A 1 85 ? 28.441 -1.971 -33.905 1.00 93.62 85 GLN A N 1
ATOM 655 C CA . GLN A 1 85 ? 29.029 -3.074 -34.670 1.00 93.62 85 GLN A CA 1
ATOM 656 C C . GLN A 1 85 ? 28.959 -2.818 -36.180 1.00 93.62 85 GLN A C 1
ATOM 658 O O . GLN A 1 85 ? 29.969 -2.919 -36.865 1.00 93.62 85 GLN A O 1
ATOM 663 N N . ALA A 1 86 ? 27.798 -2.399 -36.691 1.00 91.44 86 ALA A N 1
ATOM 664 C CA . ALA A 1 86 ? 27.631 -2.097 -38.113 1.00 91.44 86 ALA A CA 1
ATOM 665 C C . ALA A 1 86 ? 28.522 -0.936 -38.596 1.00 91.44 86 ALA A C 1
ATOM 667 O O . ALA A 1 86 ? 28.856 -0.852 -39.775 1.00 91.44 86 ALA A O 1
ATOM 668 N N . GLU A 1 87 ? 28.883 -0.001 -37.716 1.00 89.69 87 GLU A N 1
ATOM 669 C CA . GLU A 1 87 ? 29.853 1.049 -38.032 1.00 89.69 87 GLU A CA 1
ATOM 670 C C . GLU A 1 87 ? 31.290 0.518 -38.082 1.00 89.69 87 GLU A C 1
ATOM 672 O O . GLU A 1 87 ? 32.048 0.929 -38.957 1.00 89.69 87 GLU A O 1
ATOM 677 N N . LEU A 1 88 ? 31.656 -0.410 -37.193 1.00 87.31 88 LEU A N 1
ATOM 678 C CA . LEU A 1 88 ? 32.958 -1.080 -37.235 1.00 87.31 88 LEU A CA 1
ATOM 679 C C . LEU A 1 88 ? 33.109 -1.943 -38.490 1.00 87.31 88 LEU A C 1
ATOM 681 O O . LEU A 1 88 ? 34.142 -1.862 -39.138 1.00 87.31 88 LEU A O 1
ATOM 685 N N . ASP A 1 89 ? 32.074 -2.693 -38.873 1.00 84.50 89 ASP A N 1
ATOM 686 C CA . ASP A 1 89 ? 32.102 -3.574 -40.051 1.00 84.50 89 ASP A CA 1
ATOM 687 C C . ASP A 1 89 ? 32.238 -2.804 -41.383 1.00 84.50 89 ASP A C 1
ATOM 689 O O . ASP A 1 89 ? 32.563 -3.390 -42.415 1.00 84.50 89 ASP A O 1
ATOM 693 N N . ARG A 1 90 ? 31.962 -1.491 -41.384 1.00 82.81 90 ARG A N 1
ATOM 694 C CA . ARG A 1 90 ? 32.082 -0.607 -42.558 1.00 82.81 90 ARG A CA 1
ATOM 695 C C . ARG A 1 90 ? 33.430 0.115 -42.662 1.00 82.81 90 ARG A C 1
ATOM 697 O O . ARG A 1 90 ? 33.642 0.799 -43.664 1.00 82.81 90 ARG A O 1
ATOM 704 N N . ARG A 1 91 ? 34.291 0.019 -41.646 1.00 66.56 91 ARG A N 1
ATOM 705 C CA . ARG A 1 91 ? 35.633 0.624 -41.616 1.00 66.56 91 ARG A CA 1
ATOM 706 C C . ARG A 1 91 ? 36.700 -0.393 -41.985 1.00 66.56 91 ARG A C 1
ATOM 708 O O . ARG A 1 91 ? 37.668 0.039 -42.646 1.00 66.56 91 ARG A O 1
#